Protein AF-A0A1Q5RDF3-F1 (afdb_monomer)

Nearest PDB structures (foldseek):
  4ejt-assembly1_A  TM=4.177E-01  e=3.250E+00  Staphylococcus epidermidis RP62A
  8ylf-assembly1_A  TM=4.890E-01  e=4.473E+00  Burkholderia thailandensis

Foldseek 3Di:
DDPDDPPPPDQPKQWALQSVCCLQPVGSVCSVVVVVCCVQQVWDDDPNIIIHRSVSNVVSVVVVVVVVVVVD

Solvent-accessible surface area (backbone atoms only — not comparable to full-atom values): 4276 Å² total; per-residue (Å²): 133,88,88,82,75,90,87,71,76,66,87,66,61,44,65,34,43,40,55,44,11,34,70,77,67,74,33,48,85,47,24,72,57,44,67,73,40,22,77,73,37,64,40,46,76,56,96,92,34,45,30,32,44,54,73,52,33,52,54,41,50,52,52,50,53,51,59,56,56,76,73,106

Structure (mmCIF, N/CA/C/O backbone):
data_AF-A0A1Q5RDF3-F1
#
_entry.id   AF-A0A1Q5RDF3-F1
#
loop_
_atom_site.group_PDB
_atom_site.id
_atom_site.type_symbol
_atom_site.label_atom_id
_atom_site.label_alt_id
_atom_site.label_comp_id
_atom_site.label_asym_id
_atom_site.label_entity_id
_atom_site.label_seq_id
_atom_site.pdbx_PDB_ins_code
_atom_site.Cartn_x
_atom_site.Cartn_y
_atom_site.Cartn_z
_atom_site.occupancy
_atom_site.B_iso_or_equiv
_atom_site.auth_seq_id
_atom_site.auth_comp_id
_atom_site.auth_asym_id
_atom_site.auth_atom_id
_atom_site.pdbx_PDB_model_num
ATOM 1 N N . MET A 1 1 ? -30.812 -17.880 -7.876 1.00 45.75 1 MET A N 1
ATOM 2 C CA . MET A 1 1 ? -29.619 -17.323 -7.199 1.00 45.75 1 MET A CA 1
ATOM 3 C C . MET A 1 1 ? -28.395 -18.151 -7.566 1.00 45.75 1 MET A C 1
ATOM 5 O O . MET A 1 1 ? -28.310 -19.283 -7.097 1.00 45.75 1 MET A O 1
ATOM 9 N N . PRO A 1 2 ? -27.461 -17.663 -8.397 1.00 46.28 2 PRO A N 1
ATOM 10 C CA . PRO A 1 2 ? -26.213 -18.376 -8.602 1.00 46.28 2 PRO A CA 1
ATOM 11 C C . PRO A 1 2 ? -25.243 -18.032 -7.463 1.00 46.28 2 PRO A C 1
ATOM 13 O O . PRO A 1 2 ? -24.543 -17.025 -7.481 1.00 46.28 2 PRO A O 1
ATOM 16 N N . LYS A 1 3 ? -25.212 -18.904 -6.447 1.00 53.47 3 LYS A N 1
ATOM 17 C CA . LYS A 1 3 ? -24.036 -19.107 -5.594 1.00 53.47 3 LYS A CA 1
ATOM 18 C C . LYS A 1 3 ? -22.958 -19.748 -6.470 1.00 53.47 3 LYS A C 1
ATOM 20 O O . LYS A 1 3 ? -23.116 -20.917 -6.803 1.00 53.47 3 LYS A O 1
ATOM 25 N N . ARG A 1 4 ? -21.923 -18.990 -6.853 1.00 50.84 4 ARG A N 1
ATOM 26 C CA . ARG A 1 4 ? -20.547 -19.429 -7.206 1.00 50.84 4 ARG A CA 1
ATOM 27 C C . ARG A 1 4 ? -19.864 -18.344 -8.038 1.00 50.84 4 ARG A C 1
ATOM 29 O O . ARG A 1 4 ? -20.076 -18.288 -9.241 1.00 50.84 4 ARG A O 1
ATOM 36 N N . SER A 1 5 ? -19.062 -17.496 -7.390 1.00 46.12 5 SER A N 1
ATOM 37 C CA . SER A 1 5 ? -17.895 -16.785 -7.969 1.00 46.12 5 SER A CA 1
ATOM 38 C C . SER A 1 5 ? -17.122 -15.998 -6.889 1.00 46.12 5 SER A C 1
ATOM 40 O O . SER A 1 5 ? -16.600 -14.920 -7.150 1.00 46.12 5 SER A O 1
ATOM 42 N N . HIS A 1 6 ? -17.067 -16.501 -5.648 1.00 46.38 6 HIS A N 1
ATOM 43 C CA . HIS A 1 6 ? -16.339 -15.827 -4.558 1.00 46.38 6 HIS A CA 1
ATOM 44 C C . HIS A 1 6 ? -14.834 -16.175 -4.537 1.00 46.38 6 HIS A C 1
ATOM 46 O O . HIS A 1 6 ? -14.061 -15.513 -3.858 1.00 46.38 6 HIS A O 1
ATOM 52 N N . GLU A 1 7 ? -14.408 -17.185 -5.306 1.00 42.50 7 GLU A N 1
ATOM 53 C CA . GLU A 1 7 ? -13.067 -17.791 -5.214 1.00 42.50 7 GLU A CA 1
ATOM 54 C C . GLU A 1 7 ? -12.129 -17.489 -6.398 1.00 42.50 7 GLU A C 1
ATOM 56 O O . GLU A 1 7 ? -10.982 -17.921 -6.399 1.00 42.50 7 GLU A O 1
ATOM 61 N N . GLN A 1 8 ? -12.575 -16.727 -7.403 1.00 42.19 8 GLN A N 1
ATOM 62 C CA . GLN A 1 8 ? -11.765 -16.403 -8.593 1.00 42.19 8 GLN A CA 1
ATOM 63 C C . GLN A 1 8 ? -11.692 -14.906 -8.918 1.00 42.19 8 GLN A C 1
ATOM 65 O O . GLN A 1 8 ? -11.301 -14.525 -10.023 1.00 42.19 8 GLN A O 1
ATOM 70 N N . ARG A 1 9 ? -11.990 -14.024 -7.953 1.00 46.31 9 ARG A N 1
ATOM 71 C CA . ARG A 1 9 ? -11.519 -12.637 -8.053 1.00 46.31 9 ARG A CA 1
ATOM 72 C C . ARG A 1 9 ? -10.022 -12.644 -7.771 1.00 46.31 9 ARG A C 1
ATOM 74 O O . ARG A 1 9 ? -9.578 -12.733 -6.631 1.00 46.31 9 ARG A O 1
ATOM 81 N N . ARG A 1 10 ? -9.300 -12.702 -8.888 1.00 47.81 10 ARG A N 1
ATOM 82 C CA . ARG A 1 10 ? -7.873 -12.490 -9.098 1.00 47.81 10 ARG A CA 1
ATOM 83 C C . ARG A 1 10 ? -7.248 -11.685 -7.968 1.00 47.81 10 ARG A C 1
ATOM 85 O O . ARG A 1 10 ? -7.794 -10.698 -7.492 1.00 47.81 10 ARG A O 1
ATOM 92 N N . LEU A 1 11 ? -6.047 -12.087 -7.584 1.00 58.44 11 LEU A N 1
ATOM 93 C CA . LEU A 1 11 ? -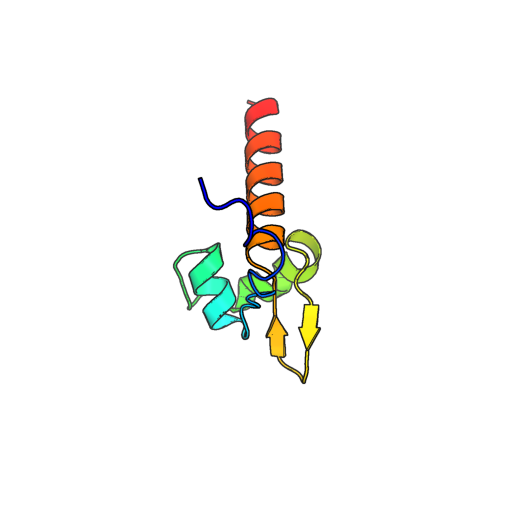5.138 -11.217 -6.858 1.00 58.44 11 LEU A CA 1
ATOM 94 C C . LEU A 1 11 ? -4.785 -10.061 -7.810 1.00 58.44 11 LEU A C 1
ATOM 96 O O . LEU A 1 11 ? -3.738 -10.107 -8.445 1.00 58.44 11 LEU A O 1
ATOM 100 N N . ASP A 1 12 ? -5.689 -9.101 -8.012 1.00 77.31 12 ASP A N 1
ATOM 101 C CA . ASP A 1 12 ? -5.484 -7.956 -8.897 1.00 77.31 12 ASP A CA 1
ATOM 102 C C . ASP A 1 12 ? -4.420 -7.083 -8.240 1.00 77.31 12 ASP A C 1
ATOM 104 O O . ASP A 1 12 ? -4.701 -6.252 -7.388 1.00 77.31 12 ASP A O 1
ATOM 108 N N . LEU A 1 13 ? -3.157 -7.381 -8.526 1.00 86.06 13 LEU A N 1
ATOM 109 C CA . LEU A 1 13 ? -2.017 -6.666 -7.981 1.00 86.06 13 LEU A CA 1
ATOM 110 C C . LEU A 1 13 ? -1.816 -5.383 -8.781 1.00 86.06 13 LEU A C 1
ATOM 112 O O . LEU A 1 13 ? -1.764 -5.406 -10.010 1.00 86.06 13 LEU A O 1
ATOM 116 N N . ILE A 1 14 ? -1.640 -4.271 -8.076 1.00 89.50 14 ILE A N 1
ATOM 117 C CA . ILE A 1 14 ? -1.211 -3.011 -8.679 1.00 89.50 14 ILE A CA 1
ATOM 118 C C . ILE A 1 14 ? 0.310 -3.042 -8.756 1.00 89.50 14 ILE A C 1
ATOM 120 O O . ILE A 1 14 ? 0.975 -3.280 -7.745 1.00 89.50 14 ILE A O 1
ATOM 124 N N . PHE A 1 15 ? 0.859 -2.799 -9.945 1.00 91.44 15 PHE A N 1
ATOM 125 C CA . 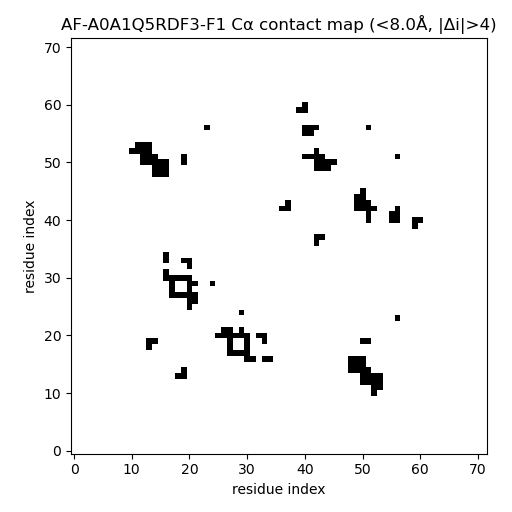PHE A 1 15 ? 2.297 -2.808 -10.202 1.00 91.44 15 PHE A CA 1
ATOM 126 C C . PHE A 1 15 ? 2.822 -1.401 -10.479 1.00 91.44 15 PHE A C 1
ATOM 128 O O . PHE A 1 15 ? 2.270 -0.660 -11.286 1.00 91.44 15 PHE A O 1
ATOM 135 N N . GLY A 1 16 ? 3.955 -1.074 -9.867 1.00 91.69 16 GLY A N 1
ATOM 136 C CA . GLY A 1 16 ? 4.663 0.183 -10.059 1.00 91.69 16 GLY A CA 1
ATOM 137 C C . GLY A 1 16 ? 4.287 1.252 -9.035 1.00 91.69 16 GLY A C 1
ATOM 138 O O . GLY A 1 16 ? 3.144 1.378 -8.603 1.00 91.69 16 GLY A O 1
ATOM 139 N N . ALA A 1 17 ? 5.280 2.062 -8.661 1.00 91.44 17 ALA A N 1
ATOM 140 C CA . ALA A 1 17 ? 5.114 3.095 -7.642 1.00 91.44 17 ALA A CA 1
ATOM 141 C C . ALA A 1 17 ? 4.120 4.190 -8.062 1.00 91.44 17 ALA A C 1
ATOM 143 O O . ALA A 1 17 ? 3.391 4.687 -7.216 1.00 91.44 17 ALA A O 1
ATOM 144 N N . ARG A 1 18 ? 4.059 4.548 -9.353 1.00 92.56 18 ARG A N 1
ATOM 145 C CA . ARG A 1 18 ? 3.123 5.566 -9.867 1.00 92.56 18 ARG A CA 1
ATOM 146 C C . ARG A 1 18 ? 1.677 5.078 -9.841 1.00 92.56 18 ARG A C 1
ATOM 148 O O . ARG A 1 18 ? 0.821 5.784 -9.332 1.00 92.56 18 ARG A O 1
ATOM 155 N N . ALA A 1 19 ? 1.428 3.843 -10.280 1.00 91.94 19 ALA A N 1
ATOM 156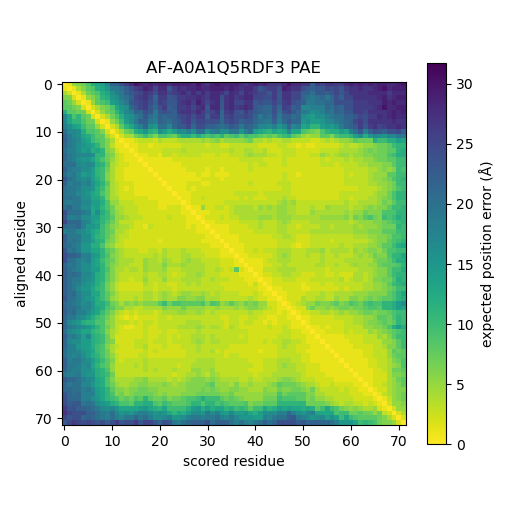 C CA . ALA A 1 19 ? 0.095 3.244 -10.225 1.00 91.94 19 ALA A CA 1
ATOM 157 C C . ALA A 1 19 ? -0.400 3.089 -8.780 1.00 91.94 19 ALA A C 1
ATOM 159 O O . ALA A 1 19 ? -1.545 3.408 -8.478 1.00 91.94 19 ALA A O 1
ATOM 160 N N . LEU A 1 20 ? 0.482 2.670 -7.866 1.00 91.50 20 LEU A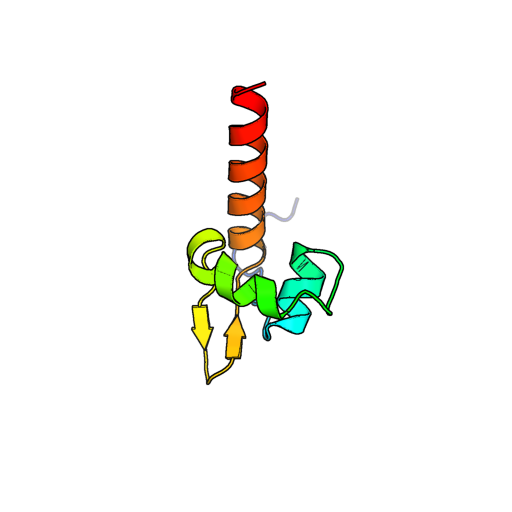 N 1
ATOM 161 C CA . LEU A 1 20 ? 0.172 2.640 -6.436 1.00 91.50 20 LEU A CA 1
ATOM 162 C C . LEU A 1 20 ? -0.097 4.043 -5.881 1.00 91.50 20 LEU A C 1
ATOM 164 O O . LEU A 1 20 ? -1.003 4.202 -5.077 1.00 91.50 20 LEU A O 1
ATOM 168 N N . ALA A 1 21 ? 0.644 5.063 -6.314 1.00 93.44 21 ALA A N 1
ATOM 169 C CA . ALA A 1 21 ? 0.418 6.435 -5.868 1.00 93.44 21 ALA A CA 1
ATOM 170 C C . ALA A 1 21 ? -0.912 7.000 -6.375 1.00 93.44 21 ALA A C 1
ATOM 172 O O . ALA A 1 21 ? -1.656 7.584 -5.593 1.00 93.44 21 ALA A O 1
ATOM 173 N N . ARG A 1 22 ? -1.258 6.739 -7.641 1.00 93.56 22 ARG A N 1
ATOM 174 C CA . ARG A 1 22 ? -2.583 7.049 -8.184 1.00 93.56 22 ARG A CA 1
ATOM 175 C C . ARG A 1 22 ? -3.682 6.331 -7.409 1.00 93.56 22 ARG A C 1
ATOM 177 O O . ARG A 1 22 ? -4.705 6.928 -7.139 1.00 93.56 22 ARG A O 1
ATOM 184 N N . TYR A 1 23 ? -3.469 5.081 -7.013 1.00 91.12 23 TYR A N 1
ATOM 185 C CA . TYR A 1 23 ? -4.462 4.339 -6.240 1.00 91.12 23 TYR A CA 1
ATOM 186 C C . TYR A 1 23 ? -4.633 4.871 -4.808 1.00 91.12 23 TYR A C 1
ATOM 188 O O . TYR A 1 23 ? -5.750 5.051 -4.347 1.00 91.12 23 TYR A O 1
ATOM 196 N N . ILE A 1 24 ? -3.527 5.122 -4.103 1.00 89.56 24 ILE A N 1
ATOM 197 C CA . ILE A 1 24 ? -3.531 5.480 -2.675 1.00 89.56 24 ILE A CA 1
ATOM 198 C C . ILE A 1 24 ? -3.851 6.965 -2.461 1.00 89.56 24 ILE A C 1
ATOM 200 O O . ILE A 1 24 ? -4.482 7.323 -1.473 1.00 89.56 24 ILE A O 1
ATOM 204 N N . PHE A 1 25 ? -3.370 7.838 -3.346 1.00 89.50 25 PHE A N 1
ATOM 205 C CA . PHE A 1 25 ? -3.405 9.290 -3.152 1.00 89.50 25 PHE A CA 1
ATOM 206 C C . PHE A 1 25 ? -4.176 10.051 -4.235 1.00 89.50 25 PHE A C 1
ATOM 208 O O . PHE A 1 25 ? -4.168 11.280 -4.198 1.00 89.50 25 PHE A O 1
ATOM 215 N N . ASP A 1 26 ? -4.736 9.353 -5.228 1.00 90.75 26 ASP A N 1
ATOM 216 C CA . ASP A 1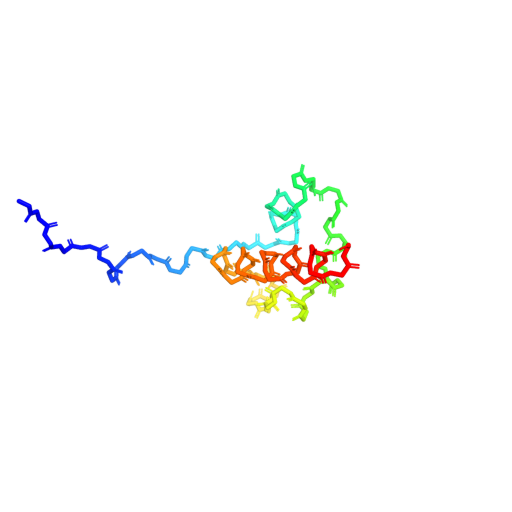 26 ? -5.214 9.937 -6.490 1.00 90.75 26 ASP A CA 1
ATOM 217 C C . ASP A 1 26 ? -4.162 10.830 -7.181 1.00 90.75 26 ASP A C 1
ATOM 219 O O . ASP A 1 26 ? -4.481 11.740 -7.934 1.00 90.75 26 ASP A O 1
ATOM 223 N N . ASP A 1 27 ? -2.869 10.571 -6.964 1.00 92.25 27 ASP A N 1
ATOM 224 C CA . ASP A 1 27 ? -1.787 11.433 -7.450 1.00 92.25 27 ASP A CA 1
ATOM 225 C C . ASP A 1 27 ? -0.526 10.614 -7.763 1.00 92.25 27 ASP A C 1
ATOM 227 O O . ASP A 1 27 ? 0.120 10.049 -6.876 1.00 92.25 27 ASP A O 1
ATOM 231 N N . GLU A 1 28 ? -0.160 10.550 -9.045 1.00 91.50 28 GLU A N 1
ATOM 232 C CA . GLU A 1 28 ? 1.021 9.821 -9.515 1.00 91.50 28 GLU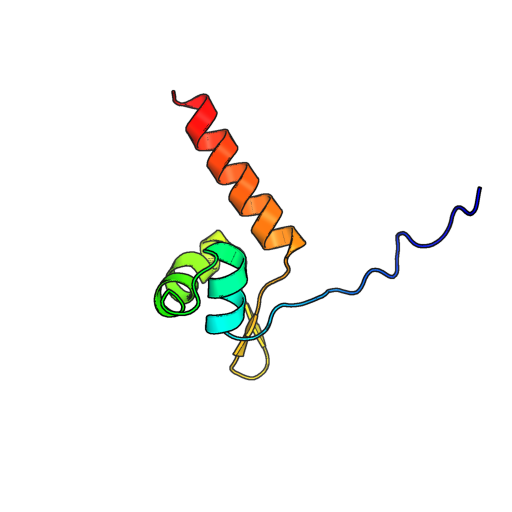 A CA 1
ATOM 233 C C . GLU A 1 28 ? 2.350 10.477 -9.114 1.00 91.50 28 GLU A C 1
ATOM 235 O O . GLU A 1 28 ? 3.370 9.783 -9.033 1.00 91.50 28 GLU A O 1
ATOM 240 N N . GLU A 1 29 ? 2.380 11.788 -8.856 1.00 93.56 29 GLU A N 1
ATOM 241 C CA . GLU A 1 29 ? 3.598 12.519 -8.479 1.00 93.56 29 GLU A CA 1
ATOM 242 C C . GLU A 1 29 ? 4.088 12.114 -7.084 1.00 93.56 29 GLU A C 1
ATOM 244 O O . GLU A 1 29 ? 5.289 12.136 -6.789 1.00 93.56 29 GLU A O 1
ATOM 249 N N . LYS A 1 30 ? 3.178 11.597 -6.251 1.00 91.88 30 LYS A N 1
ATOM 250 C CA . LYS A 1 30 ? 3.468 11.057 -4.915 1.00 91.88 30 LYS A CA 1
ATOM 251 C C . LYS A 1 30 ? 4.090 9.657 -4.927 1.00 91.88 30 LYS A C 1
ATOM 253 O O . LYS A 1 30 ? 4.229 9.036 -3.871 1.00 91.88 30 LYS A O 1
ATOM 258 N N . TRP A 1 31 ? 4.565 9.159 -6.072 1.00 92.62 31 TRP A N 1
ATOM 259 C CA . TRP A 1 31 ? 5.226 7.848 -6.193 1.00 92.62 31 TRP A CA 1
ATOM 260 C C . TRP A 1 31 ? 6.387 7.630 -5.211 1.00 92.62 31 TRP A C 1
ATOM 262 O O . TRP A 1 31 ? 6.628 6.501 -4.783 1.00 92.62 31 TRP A O 1
ATOM 272 N N . LYS A 1 32 ? 7.094 8.690 -4.796 1.00 93.31 32 LYS A N 1
ATOM 273 C CA . LYS A 1 32 ? 8.152 8.591 -3.774 1.00 93.31 32 LYS A CA 1
ATOM 274 C C . LYS A 1 32 ? 7.599 8.243 -2.388 1.00 93.31 32 LYS A C 1
ATOM 276 O O . LYS A 1 32 ? 8.252 7.512 -1.645 1.00 93.31 32 LYS A O 1
ATOM 281 N N . ALA A 1 33 ? 6.406 8.731 -2.042 1.00 90.81 33 ALA A N 1
ATOM 282 C CA . ALA A 1 33 ? 5.770 8.472 -0.751 1.00 90.81 33 ALA A CA 1
ATOM 283 C C . ALA A 1 33 ? 5.350 7.000 -0.602 1.00 90.81 33 ALA A C 1
ATOM 285 O O . ALA A 1 33 ? 5.436 6.447 0.492 1.00 90.81 33 ALA A O 1
ATOM 286 N N . VAL A 1 34 ? 5.013 6.330 -1.709 1.00 90.25 34 VAL A N 1
ATOM 287 C CA . VAL A 1 34 ? 4.662 4.897 -1.733 1.00 90.25 34 VAL A CA 1
ATOM 288 C C . VAL A 1 34 ? 5.768 4.022 -1.134 1.00 90.25 34 VAL A C 1
ATOM 290 O O . VAL A 1 34 ? 5.482 3.070 -0.412 1.00 90.25 34 VAL A O 1
ATOM 293 N N . TYR A 1 35 ? 7.044 4.350 -1.369 1.00 89.69 35 TYR A N 1
ATOM 294 C CA . TYR A 1 35 ? 8.158 3.586 -0.796 1.00 89.69 35 TYR A CA 1
ATOM 295 C C . TYR A 1 35 ? 8.254 3.703 0.726 1.00 89.69 35 TYR A C 1
ATOM 297 O O . TYR A 1 35 ? 8.679 2.745 1.371 1.00 89.69 35 TYR A O 1
ATOM 305 N N . ARG A 1 36 ? 7.850 4.844 1.299 1.00 89.94 36 ARG A N 1
ATOM 306 C CA . ARG A 1 36 ? 7.793 5.030 2.757 1.00 89.94 36 ARG A CA 1
ATOM 307 C C . ARG A 1 36 ? 6.672 4.189 3.360 1.00 89.94 36 ARG A C 1
ATOM 309 O O . ARG A 1 36 ? 6.895 3.484 4.334 1.00 89.94 36 ARG A O 1
ATOM 316 N N . LEU A 1 37 ? 5.528 4.147 2.678 1.00 86.19 37 LEU A N 1
ATOM 317 C CA . LEU A 1 37 ? 4.355 3.371 3.079 1.00 86.19 37 LEU A CA 1
ATOM 318 C C . LEU A 1 37 ? 4.466 1.867 2.795 1.00 86.19 37 LEU A C 1
ATOM 320 O O . LEU A 1 37 ? 3.505 1.129 2.994 1.00 86.19 37 LEU A O 1
ATOM 324 N N . LYS A 1 38 ? 5.620 1.375 2.328 1.00 87.81 38 LYS A N 1
ATOM 325 C CA . LYS A 1 38 ? 5.786 -0.028 1.933 1.00 87.81 38 LYS A CA 1
ATOM 326 C C . LYS A 1 38 ? 5.407 -0.999 3.055 1.00 87.81 38 LYS A C 1
ATOM 328 O O . LYS A 1 38 ? 4.639 -1.928 2.825 1.00 87.81 38 LYS A O 1
ATOM 333 N N . HIS A 1 39 ? 5.936 -0.786 4.259 1.00 87.31 39 HIS A N 1
ATOM 334 C CA . HIS A 1 39 ? 5.628 -1.635 5.414 1.00 87.31 39 HIS A CA 1
ATOM 335 C C . HIS A 1 39 ? 4.221 -1.381 5.958 1.00 87.31 39 HIS A C 1
ATOM 337 O O . HIS A 1 39 ? 3.534 -2.328 6.346 1.00 87.31 39 HIS A O 1
ATOM 343 N N . GLU A 1 40 ? 3.785 -0.122 5.943 1.00 87.62 40 GLU A N 1
ATOM 344 C CA . GLU A 1 40 ? 2.483 0.298 6.458 1.00 87.62 40 GLU A CA 1
ATOM 345 C C . GLU A 1 40 ? 1.332 -0.249 5.625 1.00 87.62 40 GLU A C 1
ATOM 347 O O . GLU A 1 40 ? 0.365 -0.708 6.206 1.00 87.62 40 GLU A O 1
ATOM 352 N N . LEU A 1 41 ? 1.450 -0.293 4.298 1.00 87.44 41 LEU A N 1
ATOM 353 C CA . LEU A 1 41 ? 0.398 -0.754 3.383 1.00 87.44 41 LEU A CA 1
ATOM 354 C C . LEU A 1 41 ? 0.602 -2.193 2.882 1.00 87.44 41 LEU A C 1
ATOM 356 O O . LEU A 1 41 ? -0.146 -2.670 2.032 1.00 87.44 41 LEU A O 1
ATOM 360 N N . GLY A 1 42 ? 1.614 -2.904 3.391 1.00 88.31 42 GLY A N 1
ATOM 361 C CA . GLY A 1 42 ? 1.895 -4.285 2.984 1.00 88.31 42 GLY A CA 1
ATOM 362 C C . GLY A 1 42 ? 2.340 -4.416 1.522 1.00 88.31 42 GLY A C 1
ATOM 363 O O . GLY A 1 42 ? 2.063 -5.426 0.875 1.00 88.31 42 GLY A O 1
ATOM 364 N N . LEU A 1 43 ? 3.019 -3.397 0.989 1.00 91.94 43 LEU A N 1
ATOM 365 C CA . LEU A 1 43 ? 3.557 -3.413 -0.369 1.00 91.94 43 LEU A CA 1
ATOM 366 C C . LEU A 1 43 ? 4.819 -4.284 -0.418 1.00 91.94 43 LEU A C 1
ATOM 368 O O . LEU A 1 43 ? 5.680 -4.246 0.465 1.00 91.94 43 LEU A O 1
ATOM 372 N N . PHE A 1 44 ? 4.981 -5.040 -1.494 1.00 91.19 44 PHE A N 1
ATOM 373 C CA . PHE A 1 44 ? 6.106 -5.951 -1.689 1.00 91.19 44 PHE A CA 1
ATOM 374 C C . PHE A 1 44 ? 6.776 -5.708 -3.039 1.00 91.19 44 PHE A C 1
ATOM 376 O O . PHE A 1 44 ? 6.285 -4.945 -3.863 1.00 91.19 44 PHE A O 1
ATOM 383 N N . LYS A 1 45 ? 7.961 -6.287 -3.252 1.00 90.75 45 LYS A N 1
ATOM 384 C CA . LYS A 1 45 ? 8.646 -6.215 -4.548 1.00 90.75 45 LYS A CA 1
ATOM 385 C C . LYS A 1 45 ? 8.439 -7.520 -5.307 1.00 90.75 45 LYS A C 1
ATOM 387 O O . LYS A 1 45 ? 8.632 -8.589 -4.738 1.00 90.75 45 LYS A O 1
ATOM 392 N N . MET A 1 46 ? 8.122 -7.429 -6.592 1.00 89.06 46 MET A N 1
ATOM 393 C CA . MET A 1 46 ? 8.037 -8.560 -7.510 1.00 89.06 46 MET A CA 1
ATOM 394 C C . MET A 1 46 ? 8.720 -8.173 -8.822 1.00 89.06 46 MET A C 1
ATOM 396 O O . MET A 1 46 ? 8.395 -7.148 -9.413 1.00 89.06 46 MET A O 1
ATOM 400 N N . ARG A 1 47 ? 9.704 -8.972 -9.260 1.00 86.50 47 ARG A N 1
ATOM 401 C CA . ARG A 1 47 ? 10.474 -8.733 -10.501 1.00 86.50 47 ARG A CA 1
ATOM 402 C C . ARG A 1 47 ? 11.045 -7.304 -10.625 1.00 86.50 47 ARG A C 1
ATOM 404 O 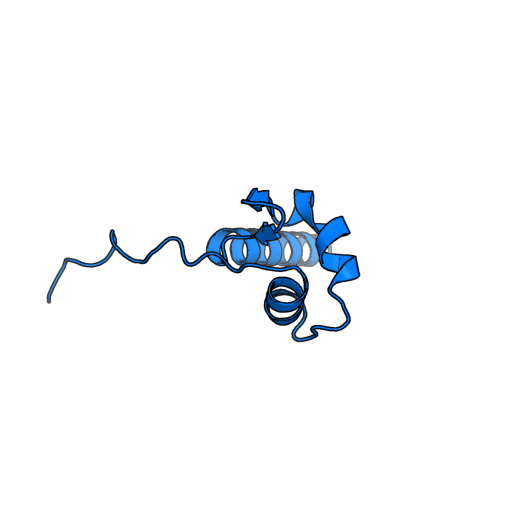O . ARG A 1 47 ? 11.013 -6.708 -11.692 1.00 86.50 47 ARG A O 1
ATOM 411 N N . GLY A 1 48 ? 11.539 -6.734 -9.523 1.00 87.50 48 GLY A N 1
ATOM 412 C CA . GLY A 1 48 ? 12.125 -5.382 -9.499 1.00 87.50 48 GLY A CA 1
ATOM 413 C C . GLY A 1 48 ? 11.118 -4.229 -9.400 1.00 87.50 48 GLY A C 1
ATOM 414 O O . GLY A 1 48 ? 11.526 -3.095 -9.161 1.00 87.50 48 GLY A O 1
ATOM 415 N N . LEU A 1 49 ? 9.815 -4.504 -9.487 1.00 89.62 49 LEU A N 1
ATOM 416 C CA . LEU A 1 49 ? 8.751 -3.515 -9.318 1.00 89.62 49 LEU A CA 1
ATOM 417 C C . LEU A 1 49 ? 8.150 -3.606 -7.917 1.00 89.62 49 LEU A C 1
ATOM 419 O O . LEU A 1 49 ? 8.068 -4.688 -7.339 1.00 89.62 49 LEU A O 1
ATOM 423 N N . ILE A 1 50 ? 7.725 -2.469 -7.365 1.00 91.69 50 ILE A N 1
ATOM 424 C CA . ILE A 1 50 ? 6.879 -2.453 -6.169 1.00 91.69 50 ILE A CA 1
ATOM 425 C C . ILE A 1 50 ? 5.445 -2.785 -6.573 1.00 91.69 50 ILE A C 1
ATOM 427 O O . ILE A 1 50 ? 4.955 -2.299 -7.590 1.00 91.69 50 ILE A O 1
ATOM 431 N N . CYS A 1 51 ? 4.790 -3.623 -5.791 1.00 92.44 51 CYS A N 1
ATOM 432 C CA . CYS A 1 51 ? 3.428 -4.053 -6.021 1.00 92.44 51 CYS A CA 1
ATOM 433 C C . CYS A 1 51 ? 2.665 -4.158 -4.706 1.00 92.44 51 CYS A C 1
ATOM 435 O O . CYS A 1 51 ? 3.244 -4.346 -3.634 1.00 92.44 51 CYS A O 1
ATOM 437 N N . GLY A 1 52 ? 1.351 -4.032 -4.798 1.00 91.81 52 GLY A N 1
ATOM 438 C CA . GLY A 1 52 ? 0.462 -4.121 -3.653 1.00 91.81 52 GLY A CA 1
ATOM 439 C C . GLY A 1 52 ? -0.871 -4.721 -4.053 1.00 91.81 52 GLY A C 1
ATOM 440 O O . GLY A 1 52 ? -1.265 -4.669 -5.219 1.00 91.81 52 GLY A O 1
ATOM 441 N N . ARG A 1 53 ? -1.550 -5.323 -3.079 1.00 91.38 53 ARG A N 1
ATOM 442 C CA . ARG A 1 53 ? -2.904 -5.836 -3.270 1.00 91.38 53 ARG A CA 1
ATOM 443 C C . ARG A 1 53 ? -3.902 -4.763 -2.815 1.00 91.38 53 ARG A C 1
ATOM 445 O O . ARG A 1 53 ? -3.820 -4.399 -1.644 1.00 91.38 53 ARG A O 1
ATOM 452 N N . PRO A 1 54 ? -4.851 -4.329 -3.666 1.00 89.56 54 PRO A N 1
ATOM 453 C CA . PRO A 1 54 ? -5.892 -3.355 -3.333 1.00 89.56 54 PRO A CA 1
ATOM 454 C C . PRO A 1 54 ? -6.569 -3.673 -2.005 1.00 89.56 54 PRO A C 1
ATOM 456 O O . PRO A 1 54 ? -6.442 -2.907 -1.066 1.00 89.56 54 PRO A O 1
ATOM 459 N N . ALA A 1 55 ? -7.089 -4.896 -1.851 1.00 88.75 55 ALA A N 1
ATOM 460 C CA . ALA A 1 55 ? -7.753 -5.326 -0.620 1.00 88.75 55 ALA A CA 1
ATOM 461 C C . ALA A 1 55 ? -6.898 -5.164 0.654 1.00 88.75 55 ALA A C 1
ATOM 463 O O . ALA A 1 55 ? -7.425 -4.858 1.717 1.00 88.75 55 ALA A O 1
ATOM 464 N N . THR A 1 56 ? -5.580 -5.378 0.567 1.00 89.25 56 THR A N 1
ATOM 465 C CA . THR A 1 56 ? -4.670 -5.186 1.708 1.00 89.25 56 THR A CA 1
ATOM 466 C C . THR A 1 56 ? -4.396 -3.708 1.957 1.00 89.25 56 THR A C 1
ATOM 468 O O . THR A 1 56 ? -4.340 -3.290 3.109 1.00 89.25 56 THR A O 1
ATOM 471 N N . ILE A 1 57 ? -4.231 -2.927 0.888 1.00 90.00 57 ILE A N 1
ATOM 472 C CA . ILE A 1 57 ? -4.052 -1.477 0.961 1.00 90.00 57 ILE A CA 1
ATOM 473 C C . ILE A 1 57 ? -5.294 -0.845 1.604 1.00 90.00 57 ILE A C 1
ATOM 475 O O . ILE A 1 57 ? -5.155 -0.173 2.620 1.00 90.00 57 ILE A O 1
ATOM 479 N N . ASP A 1 58 ? -6.488 -1.141 1.089 1.00 89.12 58 ASP A N 1
ATOM 480 C CA . ASP A 1 58 ? -7.766 -0.611 1.579 1.00 89.12 58 ASP A CA 1
ATOM 481 C C . ASP A 1 58 ? -8.002 -0.984 3.042 1.00 89.12 58 ASP A C 1
ATOM 483 O O . ASP A 1 58 ? -8.321 -0.124 3.857 1.00 89.12 58 ASP A O 1
ATOM 487 N N . GLN A 1 59 ? -7.771 -2.253 3.407 1.00 88.81 59 GLN A N 1
ATOM 488 C CA . GLN A 1 59 ? -7.923 -2.712 4.789 1.00 88.81 59 GLN A CA 1
ATOM 489 C C . GLN A 1 59 ? -7.035 -1.918 5.752 1.00 88.81 59 GLN A C 1
ATOM 491 O O . GLN A 1 59 ? -7.452 -1.600 6.863 1.00 88.81 59 GLN A O 1
ATOM 496 N N . ARG A 1 60 ? -5.802 -1.607 5.344 1.00 88.50 60 ARG A N 1
ATOM 497 C CA . ARG A 1 60 ? -4.860 -0.880 6.195 1.00 88.50 60 ARG A CA 1
ATOM 498 C C . ARG A 1 60 ? -5.106 0.621 6.222 1.00 88.50 60 ARG A C 1
ATOM 500 O O . ARG A 1 60 ? -4.861 1.225 7.260 1.00 88.50 60 ARG A O 1
ATOM 507 N N . ILE A 1 61 ? -5.594 1.203 5.129 1.00 88.12 61 ILE A N 1
ATOM 508 C CA . ILE A 1 61 ? -6.052 2.597 5.105 1.00 88.12 61 ILE A CA 1
ATOM 509 C C . ILE A 1 61 ? -7.246 2.749 6.051 1.00 88.12 61 ILE A C 1
ATOM 511 O O . ILE A 1 61 ? -7.157 3.533 6.991 1.00 88.12 61 ILE A O 1
ATOM 515 N N . ALA A 1 62 ? -8.272 1.905 5.903 1.00 87.25 62 ALA A N 1
ATOM 516 C CA . ALA A 1 62 ? -9.459 1.928 6.754 1.00 87.25 62 ALA A CA 1
ATOM 517 C C . ALA A 1 62 ? -9.124 1.718 8.241 1.00 87.25 62 ALA A C 1
ATOM 519 O O . ALA A 1 62 ? -9.652 2.414 9.101 1.00 87.25 62 ALA A O 1
ATOM 520 N N . ALA A 1 63 ? -8.202 0.800 8.560 1.00 86.44 63 ALA A N 1
ATOM 521 C CA . ALA A 1 63 ? -7.743 0.601 9.937 1.00 86.44 63 ALA A CA 1
ATOM 522 C C . ALA A 1 63 ? -7.036 1.841 10.514 1.00 86.44 63 ALA A C 1
ATOM 524 O O . ALA A 1 63 ? -7.133 2.105 11.709 1.00 86.44 63 ALA A O 1
ATOM 525 N N . ARG A 1 64 ? -6.320 2.603 9.677 1.00 83.31 64 ARG A N 1
ATOM 526 C CA . ARG A 1 64 ? -5.666 3.854 10.084 1.00 83.31 64 ARG A CA 1
ATOM 527 C C . ARG A 1 64 ? -6.673 4.972 10.317 1.00 83.31 64 ARG A C 1
ATOM 529 O O . ARG A 1 64 ? -6.520 5.704 11.286 1.00 83.31 64 ARG A O 1
ATOM 536 N N . GLU A 1 65 ? -7.668 5.094 9.445 1.00 82.69 65 GLU A N 1
ATOM 537 C CA . GLU A 1 65 ? -8.743 6.080 9.583 1.00 82.69 65 GLU A CA 1
ATOM 538 C C . GLU A 1 65 ? -9.576 5.809 10.842 1.00 82.69 65 GLU A C 1
ATOM 540 O O . GLU A 1 65 ? -9.761 6.718 11.644 1.00 82.69 65 GLU A O 1
ATOM 545 N N . ALA A 1 66 ? -9.951 4.550 11.095 1.00 79.44 66 ALA A N 1
ATOM 546 C CA . ALA A 1 66 ? -10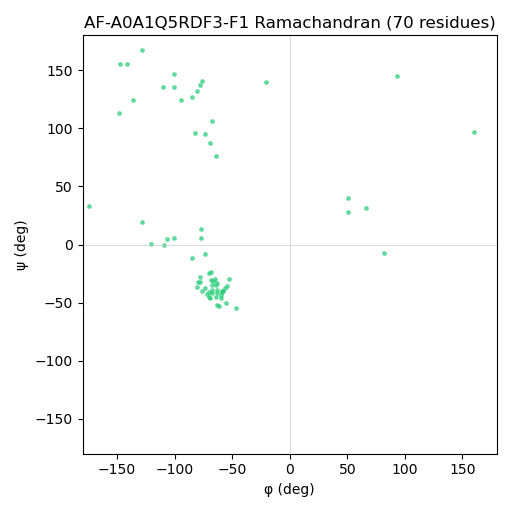.655 4.155 12.317 1.00 79.44 66 ALA A CA 1
ATOM 547 C C . ALA A 1 66 ? -9.847 4.468 13.591 1.00 79.44 66 ALA A C 1
ATOM 549 O O . ALA A 1 66 ? -10.375 5.044 14.537 1.00 79.44 66 ALA A O 1
ATOM 550 N N . ALA A 1 67 ? -8.541 4.178 13.591 1.00 74.94 67 ALA A N 1
ATOM 551 C CA . ALA A 1 67 ? -7.677 4.487 14.730 1.00 74.94 67 ALA A CA 1
ATOM 552 C C . ALA A 1 67 ? -7.529 6.001 14.992 1.00 74.94 67 ALA A C 1
ATOM 554 O O . ALA A 1 67 ? -7.313 6.403 16.135 1.00 74.94 67 ALA A O 1
ATOM 555 N N . MET A 1 68 ? -7.629 6.840 13.952 1.00 72.75 68 MET A N 1
ATOM 556 C CA . MET A 1 68 ? -7.625 8.302 14.100 1.00 72.75 68 MET A CA 1
ATOM 557 C C . MET A 1 68 ? -8.978 8.843 14.579 1.00 72.75 68 MET A C 1
ATOM 559 O O . MET A 1 68 ? -9.006 9.874 15.242 1.00 72.75 68 MET A O 1
ATOM 563 N N . GLU A 1 69 ? -10.079 8.153 14.283 1.00 67.44 69 GLU A N 1
ATOM 564 C CA . GLU A 1 69 ? -11.425 8.536 14.723 1.00 67.44 69 GLU A CA 1
ATOM 565 C C . GLU A 1 69 ? -11.683 8.173 16.198 1.00 67.44 69 GLU A C 1
ATOM 567 O O . GLU A 1 69 ? -12.329 8.930 16.912 1.00 67.44 69 GLU A O 1
ATOM 572 N N . GLU A 1 70 ? -11.094 7.085 16.708 1.00 59.09 70 GLU A N 1
ATOM 573 C CA . GLU A 1 70 ? -11.190 6.687 18.128 1.00 59.09 70 GLU A CA 1
ATOM 574 C C . GLU A 1 70 ? -10.350 7.553 19.092 1.00 59.09 70 GLU A C 1
ATOM 57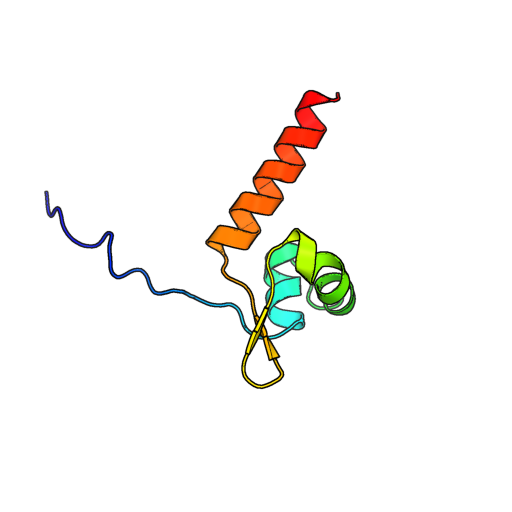6 O O . GLU A 1 70 ? -10.455 7.409 20.310 1.00 59.09 70 GLU A O 1
ATOM 581 N N . THR A 1 71 ? -9.503 8.446 18.570 1.00 54.44 71 THR A N 1
ATOM 582 C CA . THR A 1 71 ? -8.687 9.382 19.370 1.00 54.44 71 THR A CA 1
ATOM 583 C C . THR A 1 71 ? -9.168 10.837 19.316 1.00 54.44 71 THR A C 1
ATOM 585 O O . THR A 1 71 ? -8.502 11.701 19.894 1.00 54.44 71 THR A O 1
ATOM 588 N N . ALA A 1 72 ? -10.299 11.105 18.653 1.00 49.41 72 ALA A N 1
ATOM 589 C CA . ALA A 1 72 ? -10.916 12.429 18.535 1.00 49.41 72 ALA A CA 1
ATOM 590 C C . ALA A 1 72 ? -11.984 12.697 19.609 1.00 49.41 72 ALA A C 1
ATOM 592 O O . ALA A 1 72 ? -12.681 11.745 20.027 1.00 49.41 72 ALA A O 1
#

pLDDT: mean 80.85, std 16.35, range [42.19, 93.56]

Sequence (72 aa):
MPKRSHEQRRLDLIFGARALARYIFDDEEKWKAVYRLKHELGLFKMRGLICGRPATIDQRIAAREAAMEETA

Mean predicted aligned error: 8.22 Å

Secondary structure (DSSP, 8-state):
-----SS-S----EESHHHHHHHHHS-GGGHHHHHHTTTTTT-EEETTEEEE-HHHHHHHHHHHHHHHHTT-

Radius of gyration: 14.49 Å; Cα contacts (8 Å, |Δi|>4): 76; chains: 1; bounding box: 42×32×30 Å